Protein AF-A0A0Q4NLY9-F1 (afdb_monomer)

Secondary structure (DSSP, 8-state):
-HHHHHHHHHHHHHHHHHHTT-S-TTSS-HHHHHHHHHHHHHHHHHHHHHHHHHHHH-BTTB---THHHHHHHHHHHH---HHHHHH--HHHHHHHTGGGSSGGGS-HHHHHHHHHTTTT------S---GGG--TTHHHHHHSTT--

Mean predicted aligned error: 4.69 Å

Structure (mmCIF, N/CA/C/O backbone):
data_AF-A0A0Q4NLY9-F1
#
_entry.id   AF-A0A0Q4NLY9-F1
#
loop_
_atom_site.group_PDB
_atom_site.id
_atom_site.type_symbol
_atom_site.label_atom_id
_atom_site.label_alt_id
_atom_site.label_comp_id
_atom_site.label_asym_id
_atom_site.label_entity_id
_atom_site.label_seq_id
_atom_site.pdbx_PDB_ins_code
_atom_site.Cartn_x
_atom_site.Cartn_y
_atom_site.Cartn_z
_atom_site.occupancy
_atom_site.B_iso_or_equiv
_atom_site.auth_seq_id
_atom_site.auth_comp_id
_atom_site.auth_asym_id
_atom_site.auth_atom_id
_atom_site.pdbx_PDB_model_num
ATOM 1 N N . MET A 1 1 ? 4.908 18.557 3.159 1.00 62.81 1 MET A N 1
ATOM 2 C CA . MET A 1 1 ? 4.059 17.392 2.829 1.00 62.81 1 MET A CA 1
ATOM 3 C C . MET A 1 1 ? 4.410 16.850 1.450 1.00 62.81 1 MET A C 1
ATOM 5 O O . MET A 1 1 ? 4.847 15.716 1.388 1.00 62.81 1 MET A O 1
ATOM 9 N N . THR A 1 2 ? 4.354 17.663 0.388 1.00 71.81 2 THR A N 1
ATOM 10 C CA . THR A 1 2 ? 4.656 17.248 -0.999 1.00 71.81 2 THR A CA 1
ATOM 11 C C . THR A 1 2 ? 6.031 16.596 -1.186 1.00 71.81 2 THR A C 1
ATOM 13 O O . THR A 1 2 ? 6.099 15.540 -1.798 1.00 71.81 2 THR A O 1
ATOM 16 N N . GLN A 1 3 ? 7.101 17.144 -0.589 1.00 79.94 3 GLN A N 1
ATOM 17 C CA . GLN A 1 3 ? 8.439 16.528 -0.655 1.00 79.94 3 GLN A CA 1
ATOM 18 C C . GLN A 1 3 ? 8.453 15.101 -0.083 1.00 79.94 3 GLN A C 1
ATOM 20 O O . GLN A 1 3 ? 8.926 14.193 -0.745 1.00 79.94 3 GLN A O 1
ATOM 25 N N . ARG A 1 4 ? 7.844 14.885 1.093 1.00 87.00 4 ARG A N 1
ATOM 26 C CA . ARG A 1 4 ? 7.788 13.561 1.739 1.00 87.00 4 ARG A CA 1
ATOM 27 C C . ARG A 1 4 ? 6.985 12.546 0.926 1.00 87.00 4 ARG A C 1
ATOM 29 O O . ARG A 1 4 ? 7.342 11.380 0.893 1.00 87.00 4 ARG A O 1
ATOM 36 N N . LEU A 1 5 ? 5.904 12.986 0.275 1.00 90.62 5 LEU A N 1
ATOM 37 C CA . LEU A 1 5 ? 5.147 12.127 -0.641 1.00 90.62 5 LEU A CA 1
ATOM 38 C C . LEU A 1 5 ? 5.996 11.745 -1.861 1.00 90.62 5 LEU A C 1
ATOM 40 O O . LEU A 1 5 ? 5.956 10.597 -2.284 1.00 90.62 5 LEU A O 1
ATOM 44 N N . GLY A 1 6 ? 6.795 12.689 -2.371 1.00 92.62 6 GLY A N 1
ATOM 45 C CA . GLY A 1 6 ? 7.787 12.443 -3.415 1.00 92.62 6 GLY A CA 1
ATOM 46 C C . GLY A 1 6 ? 8.840 11.415 -3.017 1.00 92.62 6 GLY A C 1
ATOM 47 O O . GLY A 1 6 ? 9.059 10.458 -3.754 1.00 92.62 6 GLY A O 1
ATOM 48 N N . ASP A 1 7 ? 9.437 11.590 -1.839 1.00 93.56 7 ASP A N 1
ATOM 49 C CA . ASP A 1 7 ? 10.471 10.699 -1.309 1.00 93.56 7 ASP A CA 1
ATOM 50 C C . ASP A 1 7 ? 9.908 9.281 -1.090 1.00 93.56 7 ASP A C 1
ATOM 52 O O . ASP A 1 7 ? 10.470 8.308 -1.591 1.00 93.56 7 ASP A O 1
ATOM 56 N N . LEU A 1 8 ? 8.737 9.169 -0.447 1.00 94.94 8 LEU A N 1
ATOM 57 C CA . LEU A 1 8 ? 8.012 7.907 -0.263 1.00 94.94 8 LEU A CA 1
ATOM 58 C C . LEU A 1 8 ? 7.740 7.210 -1.602 1.00 94.94 8 LEU A C 1
ATOM 60 O O . LEU A 1 8 ? 8.021 6.024 -1.768 1.00 94.94 8 LEU A O 1
ATOM 64 N N . PHE A 1 9 ? 7.194 7.940 -2.574 1.00 95.62 9 PHE A N 1
ATOM 65 C CA . PHE A 1 9 ? 6.868 7.380 -3.880 1.00 95.62 9 PHE A CA 1
ATOM 66 C C . PHE A 1 9 ? 8.115 6.882 -4.622 1.00 95.62 9 PHE A C 1
ATOM 68 O O . PHE A 1 9 ? 8.081 5.815 -5.239 1.00 95.62 9 PHE A O 1
ATOM 75 N N . GLN A 1 10 ? 9.229 7.614 -4.537 1.00 94.69 10 GLN A N 1
ATOM 76 C CA . GLN A 1 10 ? 10.489 7.199 -5.146 1.00 94.69 10 GLN A CA 1
ATOM 77 C C . GLN A 1 10 ? 11.069 5.951 -4.468 1.00 94.69 10 GLN A C 1
ATOM 79 O O . GLN A 1 10 ? 11.424 5.001 -5.162 1.00 94.69 10 GLN A O 1
ATOM 84 N N . GLU A 1 11 ? 11.077 5.893 -3.136 1.00 95.44 11 GLU A N 1
ATOM 85 C CA . GLU A 1 11 ? 11.540 4.712 -2.396 1.00 95.44 11 GLU A CA 1
ATOM 86 C C . GLU A 1 11 ? 10.705 3.460 -2.717 1.00 95.44 11 GLU A C 1
ATOM 88 O O . GLU A 1 11 ? 11.250 2.362 -2.864 1.00 95.44 11 GLU A O 1
ATOM 93 N N . ILE A 1 12 ? 9.387 3.614 -2.894 1.00 96.44 12 ILE A N 1
ATOM 94 C CA . ILE A 1 12 ? 8.506 2.526 -3.339 1.00 96.44 12 ILE A CA 1
ATOM 95 C C . ILE A 1 12 ? 8.909 2.044 -4.740 1.00 96.44 12 ILE A C 1
ATOM 97 O O . ILE A 1 12 ? 9.040 0.835 -4.952 1.00 96.44 12 ILE A O 1
ATOM 101 N N . LYS A 1 13 ? 9.142 2.957 -5.694 1.00 95.56 13 LYS A N 1
ATOM 102 C CA . LYS A 1 13 ? 9.594 2.595 -7.051 1.00 95.56 13 LYS A CA 1
ATOM 103 C C . LYS A 1 13 ? 10.915 1.831 -7.022 1.00 95.56 13 LYS A C 1
ATOM 105 O O . LYS A 1 13 ? 11.028 0.792 -7.673 1.00 95.56 13 LYS A O 1
ATOM 110 N N . ASP A 1 14 ? 11.889 2.323 -6.261 1.00 94.56 14 ASP A N 1
ATOM 111 C CA . ASP A 1 14 ? 13.215 1.709 -6.148 1.00 94.56 14 ASP A CA 1
ATOM 112 C C . ASP A 1 14 ? 13.119 0.303 -5.557 1.00 94.56 14 ASP A C 1
ATOM 114 O O . ASP A 1 14 ? 13.778 -0.636 -6.013 1.00 94.56 14 ASP A O 1
ATOM 118 N N . ARG A 1 15 ? 12.231 0.123 -4.576 1.00 95.25 15 ARG A N 1
ATOM 119 C CA . ARG A 1 15 ? 11.977 -1.180 -3.974 1.00 95.25 15 ARG A CA 1
ATOM 120 C C . ARG A 1 15 ? 11.334 -2.161 -4.949 1.00 95.25 15 ARG A C 1
ATOM 122 O O . ARG A 1 15 ? 11.789 -3.302 -5.022 1.00 95.25 15 ARG A O 1
ATOM 129 N N . ILE A 1 16 ? 10.322 -1.735 -5.707 1.00 95.69 16 ILE A N 1
ATOM 130 C CA . ILE A 1 16 ? 9.697 -2.565 -6.749 1.00 95.69 16 ILE A CA 1
ATOM 131 C C . ILE A 1 16 ? 10.751 -2.977 -7.781 1.00 95.69 16 ILE A C 1
ATOM 133 O O . ILE A 1 16 ? 10.889 -4.166 -8.062 1.00 95.69 16 ILE A O 1
ATOM 137 N N . ALA A 1 17 ? 11.541 -2.025 -8.289 1.00 93.69 17 ALA A N 1
ATOM 138 C CA . ALA A 1 17 ? 12.606 -2.305 -9.251 1.00 93.69 17 ALA A CA 1
ATOM 139 C C . ALA A 1 17 ? 13.587 -3.357 -8.707 1.00 93.69 17 ALA A C 1
ATOM 141 O O . ALA A 1 17 ? 13.818 -4.384 -9.346 1.00 93.69 17 ALA A O 1
ATOM 142 N N . LYS A 1 18 ? 14.067 -3.167 -7.473 1.00 93.56 18 LYS A N 1
ATOM 143 C CA . LYS A 1 18 ? 14.983 -4.099 -6.806 1.00 93.56 18 LYS A CA 1
ATOM 144 C C . LYS A 1 18 ? 14.402 -5.508 -6.671 1.00 93.56 18 LYS A C 1
ATOM 146 O O . LYS A 1 18 ? 15.097 -6.480 -6.957 1.00 93.56 18 LYS A O 1
ATOM 151 N N . VAL A 1 19 ? 13.150 -5.635 -6.232 1.00 94.50 19 VAL A N 1
ATOM 152 C CA . VAL A 1 19 ? 12.471 -6.936 -6.057 1.00 94.50 19 VAL A CA 1
ATOM 153 C C . VAL A 1 19 ? 12.292 -7.648 -7.396 1.00 94.50 19 VAL A C 1
ATOM 155 O O . VAL A 1 19 ? 12.395 -8.870 -7.468 1.00 94.50 19 VAL A O 1
ATOM 158 N N . ARG A 1 20 ? 12.093 -6.883 -8.470 1.00 92.19 20 ARG A N 1
ATOM 159 C CA . ARG A 1 20 ? 11.981 -7.392 -9.840 1.00 92.19 20 ARG A CA 1
ATOM 160 C C . ARG A 1 20 ? 13.330 -7.666 -10.512 1.00 92.19 20 ARG A C 1
ATOM 162 O O . ARG A 1 20 ? 13.347 -8.077 -11.666 1.00 92.19 20 ARG A O 1
ATOM 169 N N . GLY A 1 21 ? 14.451 -7.473 -9.811 1.00 89.44 21 GLY A N 1
ATOM 170 C CA . GLY A 1 21 ? 15.792 -7.662 -10.371 1.00 89.44 21 GLY A CA 1
ATOM 171 C C . GLY A 1 21 ? 16.169 -6.611 -11.419 1.00 89.44 21 GLY A C 1
ATOM 172 O O . GLY A 1 21 ? 17.061 -6.846 -12.230 1.00 89.44 21 GLY A O 1
ATOM 173 N N . LEU A 1 22 ? 15.491 -5.465 -11.407 1.00 85.88 22 LEU A N 1
ATOM 174 C CA . LEU A 1 22 ? 15.733 -4.338 -12.295 1.00 85.88 22 LEU A CA 1
ATOM 175 C C . LEU A 1 22 ? 16.727 -3.389 -11.615 1.00 85.88 22 LEU A C 1
ATOM 177 O O . LEU A 1 22 ? 16.560 -3.045 -10.446 1.00 85.88 22 LEU A O 1
ATOM 181 N N . THR A 1 23 ? 17.783 -2.997 -12.331 1.00 69.94 23 THR A N 1
ATOM 182 C CA . THR A 1 23 ? 18.957 -2.308 -11.767 1.00 69.94 23 THR A CA 1
ATOM 183 C C . THR A 1 23 ? 18.597 -0.994 -11.076 1.00 69.94 23 THR A C 1
ATOM 185 O O . THR A 1 23 ? 18.935 -0.831 -9.909 1.00 69.94 23 THR A O 1
ATOM 188 N N . ASN A 1 24 ? 17.887 -0.097 -11.774 1.00 64.38 24 ASN A N 1
ATOM 189 C CA . ASN A 1 24 ? 17.388 1.188 -11.272 1.00 64.38 24 ASN A CA 1
ATOM 190 C C . ASN A 1 24 ? 16.052 1.517 -11.952 1.00 64.38 24 ASN A C 1
ATOM 192 O O . ASN A 1 24 ? 15.941 1.353 -13.165 1.00 64.38 24 ASN A O 1
ATOM 196 N N . ALA A 1 25 ? 15.071 2.073 -11.230 1.00 62.34 25 ALA A N 1
ATOM 197 C CA . ALA A 1 25 ? 13.773 2.465 -11.807 1.00 62.34 25 ALA A CA 1
ATOM 198 C C . ALA A 1 25 ? 13.878 3.529 -12.928 1.00 62.34 25 ALA A C 1
ATOM 200 O O . ALA A 1 25 ? 12.933 3.731 -13.695 1.00 62.34 25 ALA A O 1
ATOM 201 N N . GLU A 1 26 ? 15.018 4.216 -13.036 1.00 66.19 26 GLU A N 1
ATOM 202 C CA . GLU A 1 26 ? 15.305 5.201 -14.086 1.00 66.19 26 GLU A CA 1
ATOM 203 C C . GLU A 1 26 ? 16.037 4.605 -15.304 1.00 66.19 26 GLU A C 1
ATOM 205 O O . GLU A 1 26 ? 15.889 5.131 -16.406 1.00 66.19 26 GLU A O 1
ATOM 210 N N . ASP A 1 27 ? 16.688 3.446 -15.161 1.00 65.88 27 ASP A N 1
ATOM 211 C CA . ASP A 1 27 ? 17.481 2.793 -16.220 1.00 65.88 2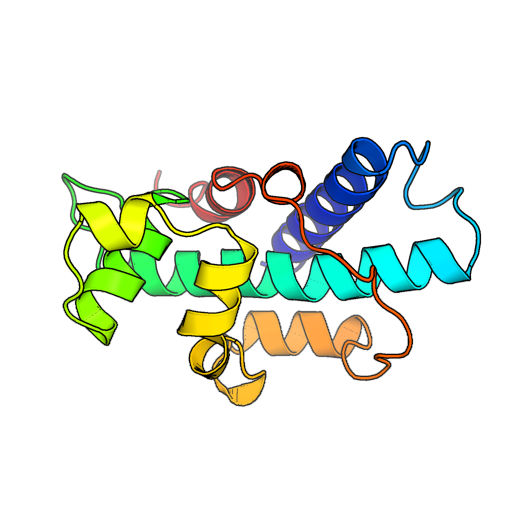7 ASP A CA 1
ATOM 212 C C . ASP A 1 27 ? 16.793 1.551 -16.822 1.00 65.88 27 ASP A C 1
ATOM 214 O O . ASP A 1 27 ? 17.421 0.743 -17.504 1.00 65.88 27 ASP A O 1
ATOM 218 N N . VAL A 1 28 ? 15.495 1.377 -16.566 1.00 76.56 28 VAL A N 1
ATOM 219 C CA . VAL A 1 28 ? 14.680 0.288 -17.131 1.00 76.56 28 VAL A CA 1
ATOM 220 C C . VAL A 1 28 ? 14.130 0.624 -18.514 1.00 76.56 28 VAL A C 1
ATOM 222 O O . VAL A 1 28 ? 14.026 1.796 -18.896 1.00 76.56 28 VAL A O 1
ATOM 225 N N . GLU A 1 29 ? 13.722 -0.406 -19.258 1.00 83.50 29 GLU A N 1
ATOM 226 C CA . GLU A 1 29 ? 12.984 -0.222 -20.505 1.00 83.50 29 GLU A CA 1
ATOM 227 C C . GLU A 1 29 ? 11.678 0.568 -20.275 1.00 83.50 29 GLU A C 1
ATOM 229 O O . GLU A 1 29 ? 11.114 0.550 -19.175 1.00 83.50 29 GLU A O 1
ATOM 234 N N . PRO A 1 30 ? 11.170 1.296 -21.289 1.00 83.50 30 PRO A N 1
ATOM 235 C CA . PRO A 1 30 ? 9.975 2.124 -21.134 1.00 83.50 30 PRO A CA 1
ATOM 236 C C . PRO A 1 30 ? 8.747 1.386 -20.580 1.00 83.50 30 PRO A C 1
ATOM 238 O O . PRO A 1 30 ? 8.031 1.967 -19.767 1.00 83.50 30 PRO A O 1
ATOM 241 N N . ASP A 1 31 ? 8.514 0.130 -20.975 1.00 87.00 31 ASP A N 1
ATOM 242 C CA . ASP A 1 31 ? 7.378 -0.666 -20.483 1.00 87.00 31 ASP A CA 1
ATOM 243 C C . ASP A 1 31 ? 7.528 -1.018 -18.994 1.00 87.00 31 ASP A C 1
ATOM 245 O O . ASP A 1 31 ? 6.620 -0.769 -18.200 1.00 87.00 31 ASP A O 1
ATOM 249 N N . ASP A 1 32 ? 8.705 -1.486 -18.573 1.00 89.62 32 ASP A N 1
ATOM 250 C CA . ASP A 1 32 ? 8.989 -1.771 -17.162 1.00 89.62 32 ASP A CA 1
ATOM 251 C C . ASP A 1 32 ? 8.880 -0.519 -16.290 1.00 89.62 32 ASP A C 1
ATOM 253 O O . ASP A 1 32 ? 8.353 -0.573 -15.178 1.00 89.62 32 ASP A O 1
ATOM 257 N N . ARG A 1 33 ? 9.296 0.643 -16.806 1.00 89.81 33 ARG A N 1
ATOM 258 C CA . ARG A 1 33 ? 9.129 1.927 -16.113 1.00 89.81 33 ARG A CA 1
ATOM 259 C C . ARG A 1 33 ? 7.662 2.231 -15.833 1.00 89.81 33 ARG A C 1
ATOM 261 O O . ARG A 1 33 ? 7.326 2.649 -14.726 1.00 89.81 33 ARG A O 1
ATOM 268 N N . ILE A 1 34 ? 6.796 2.021 -16.825 1.00 90.81 34 ILE A N 1
ATOM 269 C CA . ILE A 1 34 ? 5.348 2.224 -16.698 1.00 90.81 34 ILE A CA 1
ATOM 270 C C . ILE A 1 34 ? 4.774 1.247 -15.666 1.00 90.81 34 ILE A C 1
ATOM 272 O O . ILE A 1 34 ? 4.021 1.665 -14.785 1.00 90.81 34 ILE A O 1
ATOM 276 N N . LYS A 1 35 ? 5.167 -0.032 -15.720 1.00 93.69 35 LYS A N 1
ATOM 277 C CA . LYS A 1 35 ? 4.726 -1.060 -14.764 1.00 93.69 35 LYS A CA 1
ATOM 278 C C . LYS A 1 35 ? 5.141 -0.734 -13.329 1.00 93.69 35 LYS A C 1
ATOM 280 O O . LYS A 1 35 ? 4.304 -0.800 -12.429 1.00 93.69 35 LYS A O 1
ATOM 285 N N . ILE A 1 36 ? 6.397 -0.325 -13.118 1.00 94.19 36 ILE A N 1
ATOM 286 C CA . ILE A 1 36 ? 6.904 0.129 -11.813 1.00 94.19 36 ILE A CA 1
ATOM 287 C C . ILE A 1 36 ? 6.085 1.316 -11.317 1.00 94.19 36 ILE A C 1
ATOM 289 O O . ILE A 1 36 ? 5.663 1.326 -10.166 1.00 94.19 36 ILE A O 1
ATOM 293 N N . HIS A 1 37 ? 5.835 2.302 -12.177 1.00 93.56 37 HIS A N 1
ATOM 294 C CA . HIS A 1 37 ? 5.106 3.508 -11.802 1.00 93.56 37 HIS A CA 1
ATOM 295 C C . HIS A 1 37 ? 3.658 3.201 -11.390 1.00 93.56 37 HIS A C 1
ATOM 297 O O . HIS A 1 37 ? 3.209 3.629 -10.328 1.00 93.56 37 HIS A O 1
ATOM 303 N N . ASN A 1 38 ? 2.954 2.370 -12.164 1.00 93.88 38 ASN A N 1
ATOM 304 C CA . ASN A 1 38 ? 1.584 1.963 -11.852 1.00 93.88 38 ASN A CA 1
ATOM 305 C C . ASN A 1 38 ? 1.509 1.102 -10.583 1.00 93.88 38 ASN A C 1
ATOM 307 O O . ASN A 1 38 ? 0.606 1.282 -9.763 1.00 93.88 38 ASN A O 1
ATOM 311 N N . ARG A 1 39 ? 2.485 0.211 -10.360 1.00 95.38 39 ARG A N 1
ATOM 312 C CA . ARG A 1 39 ? 2.602 -0.543 -9.103 1.00 95.38 39 ARG A CA 1
ATOM 313 C C . ARG A 1 39 ? 2.901 0.374 -7.917 1.00 95.38 39 ARG A C 1
ATOM 315 O O . ARG A 1 39 ? 2.322 0.186 -6.848 1.00 95.38 39 ARG A O 1
ATOM 322 N N . ALA A 1 40 ? 3.749 1.380 -8.110 1.00 95.81 40 ALA A N 1
ATOM 323 C CA . ALA A 1 40 ? 4.068 2.354 -7.080 1.00 95.81 40 ALA A CA 1
ATOM 324 C C . ALA A 1 40 ? 2.838 3.171 -6.682 1.00 95.81 40 ALA A C 1
ATOM 326 O O . ALA A 1 40 ? 2.635 3.369 -5.492 1.00 95.81 40 ALA A O 1
ATOM 327 N N . PHE A 1 41 ? 1.967 3.565 -7.619 1.00 95.56 41 PHE A N 1
ATOM 328 C CA . PHE A 1 41 ? 0.716 4.251 -7.272 1.00 95.56 41 PHE A CA 1
ATOM 329 C C . PHE A 1 41 ? -0.180 3.429 -6.349 1.00 95.56 41 PHE A C 1
ATOM 331 O O . PHE A 1 41 ? -0.731 3.980 -5.395 1.00 95.56 41 PHE A O 1
ATOM 338 N N . LEU A 1 42 ? -0.303 2.124 -6.598 1.00 95.62 42 LEU A N 1
ATOM 339 C CA . LEU A 1 42 ? -1.094 1.229 -5.757 1.00 95.62 42 LEU A CA 1
ATOM 340 C C . LEU A 1 42 ? -0.531 1.151 -4.332 1.00 95.62 42 LEU A C 1
ATOM 342 O O . LEU A 1 42 ? -1.262 1.369 -3.368 1.00 95.62 42 LEU A O 1
ATOM 346 N N . LEU A 1 43 ? 0.770 0.877 -4.197 1.00 97.06 43 LEU A N 1
ATOM 347 C CA . LEU A 1 43 ? 1.413 0.725 -2.887 1.00 97.06 43 LEU A CA 1
ATOM 348 C C . LEU A 1 43 ? 1.522 2.056 -2.130 1.00 97.06 43 LEU A C 1
ATOM 350 O O . LEU A 1 43 ? 1.313 2.099 -0.924 1.00 97.06 43 LEU A O 1
ATOM 354 N N . PHE A 1 44 ? 1.753 3.157 -2.841 1.00 96.50 44 PHE A N 1
ATOM 355 C CA . PHE A 1 44 ? 1.730 4.503 -2.276 1.00 96.50 44 PHE A CA 1
ATOM 356 C C . PHE A 1 44 ? 0.344 4.870 -1.741 1.00 96.50 44 PHE A C 1
ATOM 358 O O . PHE A 1 44 ? 0.221 5.402 -0.638 1.00 96.50 44 PHE A O 1
ATOM 365 N N . SER A 1 45 ? -0.709 4.557 -2.503 1.00 96.00 45 SER A N 1
ATOM 366 C CA . SER A 1 45 ? -2.090 4.787 -2.069 1.00 96.00 45 SER A CA 1
ATOM 367 C C . SER A 1 45 ? -2.430 3.941 -0.844 1.00 96.00 45 SER A C 1
ATOM 369 O O . SER A 1 45 ? -3.066 4.451 0.076 1.00 96.00 45 SER A O 1
ATOM 371 N N . LEU A 1 46 ? -1.950 2.690 -0.789 1.00 97.06 46 LEU A N 1
ATOM 372 C CA . LEU A 1 46 ? -2.048 1.840 0.398 1.00 97.06 46 LEU A CA 1
ATOM 373 C C . LEU A 1 46 ? -1.373 2.495 1.609 1.00 97.06 46 LEU A C 1
ATOM 375 O O . LEU A 1 46 ? -2.020 2.650 2.640 1.00 97.06 46 LEU A O 1
ATOM 379 N N . ASP A 1 47 ? -0.110 2.909 1.499 1.00 96.06 47 ASP A N 1
ATOM 380 C CA . ASP A 1 47 ? 0.620 3.504 2.625 1.00 96.06 47 ASP A CA 1
ATOM 381 C C . ASP A 1 47 ? -0.054 4.784 3.137 1.00 96.06 47 ASP A C 1
ATOM 383 O O . ASP A 1 47 ? -0.189 4.971 4.348 1.00 96.06 47 ASP A O 1
ATOM 387 N N . CYS A 1 48 ? -0.546 5.634 2.233 1.00 93.94 48 CYS A N 1
ATOM 388 C CA . CYS A 1 48 ? -1.269 6.846 2.610 1.00 93.94 48 CYS A CA 1
ATOM 389 C C . CYS A 1 48 ? -2.62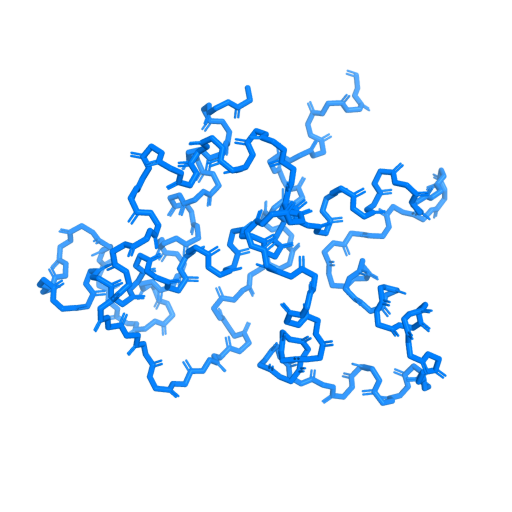9 6.549 3.264 1.00 93.94 48 CYS A C 1
ATOM 391 O O . CYS A 1 48 ? -3.002 7.202 4.240 1.00 93.94 48 CYS A O 1
ATOM 393 N N . LEU A 1 49 ? -3.371 5.563 2.747 1.00 95.06 49 LEU A N 1
ATOM 394 C CA . LEU A 1 49 ? -4.633 5.108 3.334 1.00 95.06 49 LEU A CA 1
ATOM 395 C C . LEU A 1 49 ? -4.409 4.566 4.750 1.00 95.06 49 LEU A C 1
ATOM 397 O O . LEU A 1 49 ? -5.165 4.888 5.668 1.00 95.06 49 LEU A O 1
ATOM 401 N N . LEU A 1 50 ? -3.374 3.743 4.939 1.00 95.12 50 LEU A N 1
ATOM 402 C CA . LEU A 1 50 ? -3.048 3.164 6.239 1.00 95.12 50 LEU A CA 1
ATOM 403 C C . LEU A 1 50 ? -2.595 4.231 7.234 1.00 95.12 50 LEU A C 1
ATOM 405 O O . LEU A 1 50 ? -2.971 4.151 8.401 1.00 95.12 50 LEU A O 1
ATOM 409 N N . ASP A 1 51 ? -1.842 5.241 6.798 1.00 93.06 51 ASP A N 1
ATOM 410 C CA . ASP A 1 51 ? -1.489 6.376 7.650 1.00 93.06 51 ASP A CA 1
ATOM 411 C C . ASP A 1 51 ? -2.735 7.125 8.135 1.00 93.06 51 ASP A C 1
ATOM 413 O O . ASP A 1 51 ? -2.958 7.253 9.343 1.00 93.06 51 ASP A O 1
ATOM 417 N N . GLU A 1 52 ? -3.627 7.512 7.218 1.00 92.00 52 GLU A N 1
ATOM 418 C CA . GLU A 1 52 ? -4.880 8.168 7.591 1.00 92.00 52 GLU A CA 1
ATOM 419 C C . GLU A 1 52 ? -5.712 7.280 8.530 1.00 92.00 52 GLU A C 1
ATOM 42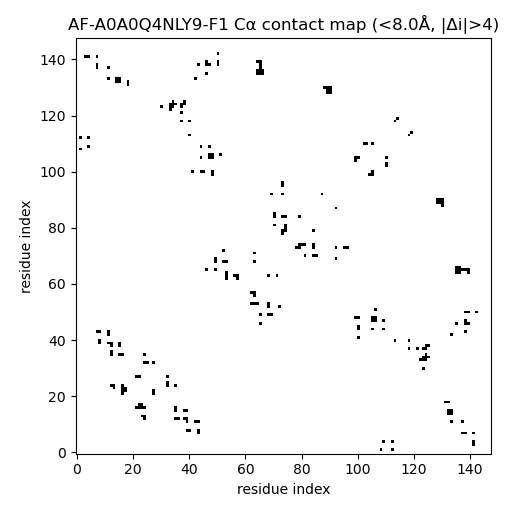1 O O . GLU A 1 52 ? -6.242 7.751 9.543 1.00 92.00 52 GLU A O 1
ATOM 426 N N . TYR A 1 53 ? -5.789 5.980 8.250 1.00 93.94 53 TYR A N 1
ATOM 427 C CA . TYR A 1 53 ? -6.483 5.024 9.102 1.00 93.94 53 TYR A CA 1
ATOM 428 C C . TYR A 1 53 ? -5.909 4.995 10.526 1.00 93.94 53 TYR A C 1
ATOM 430 O O . TYR A 1 53 ? -6.671 5.010 11.502 1.00 93.94 53 TYR A O 1
ATOM 438 N N . ARG A 1 54 ? -4.578 5.009 10.665 1.00 93.06 54 ARG A N 1
ATOM 439 C CA . ARG A 1 54 ? -3.890 5.050 11.961 1.00 93.06 54 ARG A CA 1
ATOM 440 C C . ARG A 1 54 ? -4.208 6.320 12.731 1.00 93.06 54 ARG A C 1
ATOM 442 O O . ARG A 1 54 ? -4.475 6.216 13.925 1.00 93.06 54 ARG A O 1
ATOM 449 N N . THR A 1 55 ? -4.260 7.486 12.082 1.00 90.12 55 THR A N 1
ATOM 450 C CA . THR A 1 55 ? -4.593 8.746 12.780 1.00 90.12 55 THR A CA 1
ATOM 451 C C . THR A 1 55 ? -5.952 8.699 13.489 1.00 90.12 55 THR A C 1
ATOM 453 O O . THR A 1 55 ? -6.141 9.375 14.498 1.00 90.12 55 THR A O 1
ATOM 456 N N . LYS A 1 56 ? -6.884 7.869 12.999 1.00 91.44 56 LYS A N 1
ATOM 457 C CA . LYS A 1 56 ? -8.249 7.729 13.531 1.00 91.44 56 LYS A CA 1
ATOM 458 C C . LYS A 1 56 ? -8.422 6.554 14.500 1.00 91.44 56 LYS A C 1
ATOM 460 O O . LYS A 1 56 ? -9.351 6.572 15.300 1.00 91.44 56 LYS A O 1
ATOM 465 N N . ASN A 1 57 ? -7.578 5.523 14.406 1.00 93.81 57 ASN A N 1
ATOM 466 C CA . ASN A 1 57 ? -7.789 4.243 15.099 1.00 93.81 57 ASN A CA 1
ATOM 467 C C . ASN A 1 57 ? -6.652 3.834 16.042 1.00 93.81 57 ASN A C 1
ATOM 469 O O . ASN A 1 57 ? -6.848 2.945 16.873 1.00 93.81 57 ASN A O 1
ATOM 473 N N . ALA A 1 58 ? -5.465 4.429 15.915 1.00 90.81 58 ALA A N 1
ATOM 474 C CA . ALA A 1 58 ? -4.359 4.141 16.814 1.00 90.81 58 ALA A CA 1
ATOM 475 C C . ALA A 1 58 ? -4.646 4.677 18.225 1.00 90.81 58 ALA A C 1
ATOM 477 O O . ALA A 1 58 ? -5.417 5.615 18.427 1.00 90.81 58 ALA A O 1
ATOM 478 N N . SER A 1 59 ? -3.990 4.083 19.217 1.00 88.06 59 SER A N 1
ATOM 479 C CA . SER A 1 59 ? -4.011 4.549 20.605 1.00 88.06 59 SER A CA 1
ATOM 480 C C . SER A 1 59 ? -2.596 4.881 21.071 1.00 88.06 59 SER A C 1
ATOM 482 O O . SER A 1 59 ? -1.620 4.443 20.463 1.00 88.06 59 SER A O 1
ATOM 484 N N . LEU A 1 60 ? -2.474 5.585 22.202 1.00 81.62 60 LEU A N 1
ATOM 485 C CA . LEU A 1 60 ? -1.176 5.904 22.819 1.00 81.62 60 LEU A CA 1
ATOM 486 C C . LEU A 1 60 ? -0.307 4.663 23.090 1.00 81.62 60 LEU A C 1
ATOM 488 O O . LEU A 1 60 ? 0.912 4.771 23.174 1.00 81.62 60 LEU A O 1
ATOM 492 N N . TYR A 1 61 ? -0.930 3.493 23.226 1.00 85.31 61 TYR A N 1
ATOM 493 C CA . TYR A 1 61 ? -0.269 2.236 23.584 1.00 85.31 61 TYR A CA 1
ATOM 494 C C . TYR A 1 61 ? -0.206 1.241 22.414 1.00 85.31 61 TYR A C 1
ATOM 496 O O . TYR A 1 61 ? 0.415 0.190 22.535 1.00 85.31 61 TYR A O 1
ATOM 504 N N . SER A 1 62 ? -0.848 1.551 21.282 1.00 85.38 62 SER A N 1
ATOM 505 C CA . SER A 1 62 ? -0.824 0.737 20.065 1.00 85.3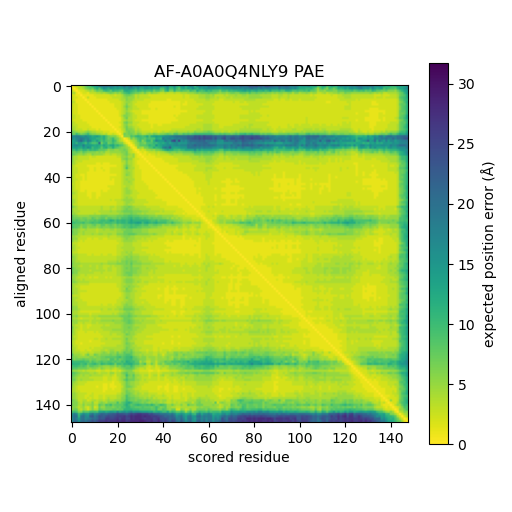8 62 SER A CA 1
ATOM 506 C C . SER A 1 62 ? -0.896 1.643 18.845 1.00 85.38 62 SER A C 1
ATOM 508 O O . SER A 1 62 ? -1.959 2.157 18.490 1.00 85.38 62 SER A O 1
ATOM 510 N N . ALA A 1 63 ? 0.257 1.831 18.206 1.00 85.94 63 ALA A N 1
ATOM 511 C CA . ALA A 1 63 ? 0.412 2.745 17.083 1.00 85.94 63 ALA A CA 1
ATOM 512 C C . ALA A 1 63 ? -0.178 2.211 15.765 1.00 85.94 63 ALA A C 1
ATOM 514 O O . ALA A 1 63 ? -0.266 2.983 14.815 1.00 85.94 63 ALA A O 1
ATOM 515 N N . LEU A 1 64 ? -0.563 0.926 15.696 1.00 91.25 64 LEU A N 1
ATOM 516 C CA . LEU A 1 64 ? -1.032 0.241 14.480 1.00 91.25 64 LEU A CA 1
ATOM 517 C C . LEU A 1 64 ? -0.071 0.416 13.290 1.00 91.25 64 LEU A C 1
ATOM 519 O O . LEU A 1 64 ? -0.478 0.801 12.206 1.00 91.25 64 LEU A O 1
ATOM 523 N N . ARG A 1 65 ? 1.229 0.186 13.483 1.00 89.94 65 ARG A N 1
ATOM 524 C CA . ARG A 1 65 ? 2.235 0.404 12.431 1.00 89.94 65 ARG A CA 1
ATOM 525 C C . ARG A 1 65 ? 2.130 -0.622 11.300 1.00 89.94 65 ARG A C 1
ATOM 527 O O . ARG A 1 65 ? 1.905 -1.805 11.537 1.00 89.94 65 ARG A O 1
ATOM 534 N N . GLY A 1 66 ? 2.324 -0.146 10.075 1.00 89.31 66 GLY A N 1
ATOM 535 C CA . GLY A 1 66 ? 2.434 -0.937 8.857 1.00 89.31 66 GLY A CA 1
ATOM 536 C C . GLY A 1 66 ? 1.340 -1.980 8.711 1.00 89.31 66 GLY A C 1
ATOM 537 O O . GLY A 1 66 ? 0.155 -1.662 8.608 1.00 89.31 66 GLY A O 1
ATOM 538 N N . ARG A 1 67 ? 1.745 -3.251 8.737 1.00 94.94 67 ARG A N 1
ATOM 539 C CA . ARG A 1 67 ? 0.849 -4.387 8.516 1.00 94.94 67 ARG A CA 1
ATOM 540 C C . ARG A 1 67 ? -0.232 -4.510 9.597 1.00 94.94 67 ARG A C 1
ATOM 542 O O . ARG A 1 67 ? -1.318 -4.998 9.298 1.00 94.94 67 ARG A O 1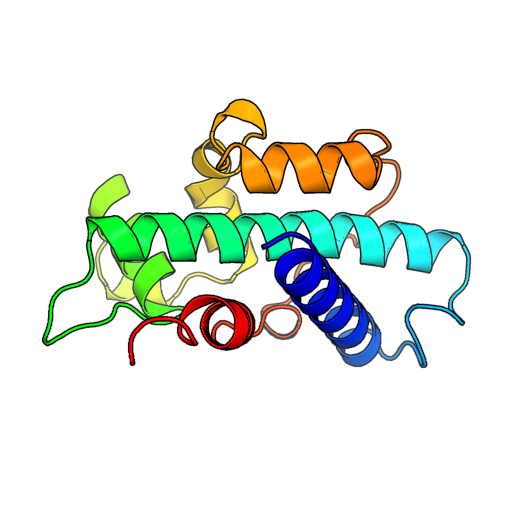
ATOM 549 N N . ASP A 1 68 ? -0.000 -3.998 10.807 1.00 94.88 68 ASP A N 1
ATOM 550 C CA . ASP A 1 68 ? -1.020 -3.996 11.861 1.00 94.88 68 ASP A CA 1
ATOM 551 C C . ASP A 1 68 ? -2.189 -3.055 11.542 1.00 94.88 68 ASP A C 1
ATOM 553 O O . ASP A 1 68 ? -3.332 -3.393 11.856 1.00 94.88 68 ASP A O 1
ATOM 557 N N . ALA A 1 69 ? -1.948 -1.916 10.875 1.00 96.31 69 ALA A N 1
ATOM 558 C CA . ALA A 1 69 ? -3.034 -1.057 10.391 1.00 96.31 69 ALA A CA 1
ATOM 559 C C . ALA A 1 69 ? -3.899 -1.791 9.369 1.00 96.31 69 ALA A C 1
ATOM 561 O O . ALA A 1 69 ? -5.123 -1.767 9.483 1.00 96.31 69 ALA A O 1
ATOM 562 N N . LEU A 1 70 ? -3.269 -2.474 8.409 1.00 97.50 70 LEU A N 1
ATOM 563 C CA . LEU A 1 70 ? -3.972 -3.231 7.375 1.00 97.50 70 LEU A CA 1
ATOM 564 C C . LEU A 1 70 ? -4.813 -4.357 7.985 1.00 97.50 70 LEU A C 1
ATOM 566 O O . LEU A 1 70 ? -5.995 -4.494 7.678 1.00 97.50 70 LEU A O 1
ATOM 570 N N . HIS A 1 71 ? -4.235 -5.122 8.912 1.00 97.56 71 HIS A N 1
ATOM 571 C CA . HIS A 1 71 ? -4.963 -6.171 9.619 1.00 97.56 71 HIS A CA 1
ATOM 572 C C . HIS A 1 71 ? -6.128 -5.616 10.445 1.00 97.56 71 HIS A C 1
ATOM 574 O O . HIS A 1 71 ? -7.211 -6.200 10.450 1.00 97.56 71 HIS A O 1
ATOM 580 N N . HIS A 1 72 ? -5.935 -4.489 11.135 1.00 97.25 72 HIS A N 1
ATOM 581 C CA . HIS A 1 72 ? -6.999 -3.866 11.918 1.00 97.25 72 HIS A CA 1
ATOM 582 C C . HIS A 1 72 ? -8.113 -3.297 11.023 1.00 97.25 72 HIS A C 1
ATOM 584 O O . HIS A 1 72 ? -9.289 -3.446 11.357 1.00 97.25 72 HIS A O 1
ATOM 590 N N . LEU A 1 73 ? -7.770 -2.725 9.864 1.00 97.50 73 LEU A N 1
ATOM 591 C CA . LEU A 1 73 ? -8.732 -2.296 8.846 1.00 97.50 73 LEU A CA 1
ATOM 592 C C . LEU A 1 73 ? -9.596 -3.471 8.374 1.00 97.50 73 LEU A C 1
ATOM 594 O O . LEU A 1 73 ? -10.821 -3.387 8.441 1.00 97.50 73 LEU A O 1
ATOM 598 N N . LEU A 1 74 ? -8.972 -4.582 7.973 1.00 98.31 74 LEU A N 1
ATOM 599 C CA . LEU A 1 74 ? -9.676 -5.794 7.537 1.00 98.31 74 LEU A CA 1
ATOM 600 C C . LEU A 1 74 ? -10.574 -6.364 8.642 1.00 98.31 74 LEU A C 1
ATOM 602 O O . LEU A 1 74 ? -11.739 -6.680 8.395 1.00 98.31 74 LEU A O 1
ATOM 606 N N . LEU A 1 75 ? -10.070 -6.418 9.880 1.00 97.69 75 LEU A N 1
ATOM 607 C CA . LEU A 1 75 ? -10.839 -6.856 11.045 1.00 97.69 75 LEU A CA 1
ATOM 608 C C . LEU A 1 75 ? -12.085 -5.990 11.256 1.00 97.69 75 LEU A C 1
ATOM 610 O O . LEU A 1 75 ? -13.167 -6.519 11.493 1.00 97.69 75 LEU A O 1
ATOM 614 N N . LYS A 1 76 ? -11.951 -4.663 11.171 1.00 97.06 76 LYS A N 1
ATOM 615 C CA . LYS A 1 76 ? -13.074 -3.736 11.370 1.00 97.06 76 LYS A CA 1
ATOM 616 C C . LYS A 1 76 ? -14.078 -3.763 10.224 1.00 97.06 76 LYS A C 1
ATOM 618 O O . LYS A 1 76 ? -15.268 -3.615 10.485 1.00 97.06 76 LYS A O 1
ATOM 623 N N . LYS A 1 77 ? -13.610 -3.938 8.989 1.00 97.00 77 LYS A N 1
ATOM 624 C CA . LYS A 1 77 ? -14.450 -3.925 7.788 1.00 97.00 77 LYS A CA 1
ATOM 625 C C . LYS A 1 77 ? -15.256 -5.214 7.629 1.00 97.00 77 LYS A C 1
ATOM 627 O O . LYS A 1 77 ? -16.428 -5.147 7.276 1.00 97.00 77 LYS A O 1
ATOM 632 N N . TYR A 1 78 ? -14.645 -6.364 7.919 1.00 97.38 78 TYR A N 1
ATOM 633 C CA . TYR A 1 78 ? -15.231 -7.671 7.606 1.00 97.38 78 TYR A CA 1
ATOM 634 C C . TYR A 1 78 ? -15.529 -8.551 8.819 1.00 97.38 78 TYR A C 1
ATOM 636 O O . TYR A 1 78 ? -16.324 -9.481 8.710 1.00 97.38 78 TYR A O 1
ATOM 644 N N . GLY A 1 79 ? -14.905 -8.294 9.971 1.00 96.62 79 GLY A N 1
ATOM 645 C CA . GLY A 1 79 ? -15.063 -9.143 11.154 1.00 96.62 79 GLY A CA 1
ATOM 646 C C . GLY A 1 79 ? -14.451 -10.540 11.010 1.00 96.62 79 GLY A C 1
ATOM 647 O O . GLY A 1 79 ? -14.767 -11.417 11.812 1.00 96.62 79 GLY A O 1
ATOM 648 N N . TRP A 1 80 ? -13.589 -10.758 10.009 1.00 97.88 80 TRP A N 1
ATOM 649 C CA . TRP A 1 80 ? -12.849 -12.009 9.839 1.00 97.88 80 TRP A CA 1
ATOM 650 C C . TRP A 1 80 ? -11.981 -12.318 11.058 1.00 97.88 80 TRP A C 1
ATOM 652 O O . TRP A 1 80 ? -11.552 -11.431 11.802 1.00 97.88 80 TRP A O 1
ATOM 662 N N . THR A 1 81 ? -11.691 -13.598 11.259 1.00 97.56 81 THR A N 1
ATOM 663 C CA . THR A 1 81 ? -10.799 -14.029 12.331 1.00 97.56 81 THR A CA 1
ATOM 664 C C . THR A 1 81 ? -9.375 -13.532 12.081 1.00 97.56 81 THR A C 1
ATOM 666 O O . THR A 1 81 ? -8.926 -13.368 10.947 1.00 97.56 81 THR A O 1
ATOM 669 N N . LEU A 1 82 ? -8.601 -13.347 13.156 1.00 96.44 82 LEU A N 1
ATOM 670 C CA . LEU A 1 82 ? -7.186 -12.979 13.025 1.00 96.44 82 LEU A CA 1
ATOM 671 C C . LEU A 1 82 ? -6.373 -14.038 12.271 1.00 96.44 82 LEU A C 1
ATOM 673 O O . LEU A 1 82 ? -5.353 -13.699 11.679 1.00 96.44 82 LEU A O 1
ATOM 677 N N . TYR A 1 83 ? -6.797 -15.304 12.315 1.00 97.44 83 TYR A N 1
ATOM 678 C CA . TYR A 1 83 ? -6.167 -16.373 11.547 1.00 97.44 83 TYR A CA 1
ATOM 679 C C . TYR A 1 83 ? -6.362 -16.152 10.045 1.00 97.44 83 TYR A C 1
ATOM 681 O O . TYR A 1 83 ? -5.375 -16.120 9.317 1.00 97.44 83 TYR A O 1
ATOM 689 N N . GLU A 1 84 ? -7.603 -15.913 9.608 1.00 97.31 84 GLU A N 1
ATOM 690 C CA . GLU A 1 84 ? -7.913 -15.607 8.206 1.00 97.31 84 GLU A CA 1
ATOM 691 C C . GLU A 1 84 ? -7.144 -14.370 7.742 1.00 97.31 84 GLU A C 1
ATOM 693 O O . GLU A 1 84 ? -6.404 -14.445 6.767 1.00 97.31 84 GLU A O 1
ATOM 698 N N . ILE A 1 85 ? -7.214 -13.269 8.494 1.00 98.06 85 ILE A N 1
ATOM 699 C CA . ILE A 1 85 ? -6.549 -12.007 8.137 1.00 98.06 85 ILE A CA 1
ATOM 700 C C . ILE A 1 85 ? -5.036 -12.190 7.971 1.00 98.06 85 ILE A C 1
ATOM 702 O O . ILE A 1 85 ? -4.462 -11.718 6.996 1.00 98.06 85 ILE 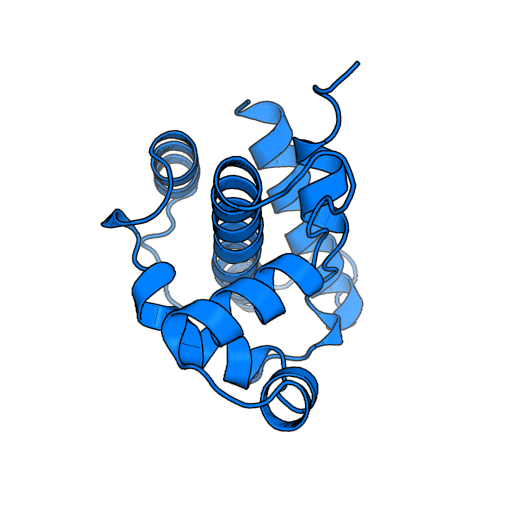A O 1
ATOM 706 N N . ARG A 1 86 ? -4.378 -12.891 8.903 1.00 96.81 86 ARG A N 1
ATOM 707 C CA . ARG A 1 86 ? -2.921 -13.113 8.857 1.00 96.81 86 ARG A CA 1
ATOM 708 C C . ARG A 1 86 ? -2.489 -14.099 7.772 1.00 96.81 86 ARG A C 1
ATOM 710 O O . ARG A 1 86 ? -1.297 -14.177 7.493 1.00 96.81 86 ARG A O 1
ATOM 717 N N . SER A 1 87 ? -3.423 -14.870 7.216 1.00 97.12 87 SER A N 1
ATOM 718 C CA . SER A 1 87 ? -3.156 -15.810 6.125 1.00 97.12 87 SER A CA 1
ATOM 719 C C . SER A 1 87 ? -3.238 -15.172 4.736 1.00 97.12 87 SER A C 1
ATOM 721 O O . SER A 1 87 ? -2.786 -15.785 3.772 1.00 97.12 87 SER A O 1
ATOM 723 N N . LEU A 1 88 ? -3.788 -13.956 4.630 1.00 97.62 88 LEU A N 1
ATOM 724 C CA . LEU A 1 88 ? -3.935 -13.255 3.358 1.00 97.62 88 LEU A CA 1
ATOM 725 C C . LEU A 1 88 ? -2.578 -12.826 2.805 1.00 97.62 88 LEU A C 1
ATOM 727 O O . LEU A 1 88 ? -1.737 -12.275 3.522 1.00 97.62 88 LEU A O 1
ATOM 731 N N . THR A 1 89 ? -2.410 -13.004 1.498 1.00 97.31 89 THR A N 1
ATOM 732 C CA . THR A 1 89 ? -1.325 -12.349 0.768 1.00 97.31 89 THR A CA 1
ATOM 733 C C . THR A 1 89 ? -1.578 -10.841 0.689 1.00 97.31 89 THR A C 1
ATOM 735 O O . THR A 1 89 ? -2.682 -10.347 0.959 1.00 97.31 89 THR A O 1
ATOM 738 N N . LEU A 1 90 ? -0.565 -10.074 0.287 1.00 97.19 90 LEU A N 1
ATOM 739 C CA . LEU A 1 90 ? -0.742 -8.659 -0.026 1.00 97.19 90 LEU A CA 1
ATOM 740 C C . LEU A 1 90 ? -1.765 -8.458 -1.151 1.00 97.19 90 LEU A C 1
ATOM 742 O O . LEU A 1 90 ? -2.576 -7.538 -1.070 1.00 97.19 90 LEU A O 1
ATOM 746 N N . ALA A 1 91 ? -1.749 -9.323 -2.168 1.00 97.06 91 ALA A N 1
ATOM 747 C CA . ALA A 1 91 ? -2.697 -9.268 -3.275 1.00 97.06 91 ALA A CA 1
ATOM 748 C C . ALA A 1 91 ? -4.138 -9.472 -2.797 1.00 97.06 91 ALA A C 1
ATOM 750 O O . ALA A 1 91 ? -5.001 -8.654 -3.115 1.00 97.06 91 ALA A O 1
ATOM 751 N N . ASP A 1 92 ? -4.382 -10.487 -1.963 1.00 97.94 92 ASP A N 1
ATOM 752 C CA . ASP A 1 92 ? -5.714 -10.742 -1.402 1.00 97.94 92 ASP A CA 1
ATOM 753 C C . ASP A 1 92 ? -6.165 -9.603 -0.485 1.00 97.94 92 ASP A C 1
ATOM 755 O O . ASP A 1 92 ? -7.325 -9.191 -0.510 1.00 97.94 92 ASP A O 1
ATOM 759 N N . SER A 1 93 ? -5.237 -9.055 0.303 1.00 98.00 93 SER A N 1
ATOM 760 C CA . SER A 1 93 ? -5.519 -7.926 1.189 1.00 98.00 93 SER A CA 1
ATOM 761 C C . SER A 1 93 ? -5.913 -6.680 0.396 1.00 98.00 93 SER A C 1
ATOM 763 O O . SER A 1 93 ? -6.910 -6.047 0.730 1.00 98.00 93 SER A O 1
ATOM 765 N N . LEU A 1 94 ? -5.166 -6.345 -0.663 1.00 97.31 94 LEU A N 1
ATOM 766 C CA . LEU A 1 94 ? -5.455 -5.213 -1.549 1.00 97.31 94 LEU A CA 1
ATOM 767 C C . LEU A 1 94 ? -6.769 -5.405 -2.305 1.00 97.31 94 LEU A C 1
ATOM 769 O O . LEU A 1 94 ? -7.566 -4.474 -2.372 1.00 97.31 94 LEU A O 1
ATOM 773 N N . PHE A 1 95 ? -7.035 -6.619 -2.793 1.00 96.44 95 PHE A N 1
ATOM 774 C CA . PHE A 1 95 ? -8.318 -6.963 -3.399 1.00 96.44 95 PHE A CA 1
ATOM 775 C C . PHE A 1 95 ? -9.477 -6.749 -2.416 1.00 96.44 95 PHE A C 1
ATOM 777 O O . PHE A 1 95 ? -10.480 -6.122 -2.759 1.00 96.44 95 PHE A O 1
ATOM 784 N N . ALA A 1 96 ? -9.321 -7.196 -1.167 1.00 97.75 96 ALA A N 1
ATOM 785 C CA . ALA A 1 96 ? -10.331 -7.037 -0.128 1.00 97.75 96 ALA A CA 1
ATOM 786 C C . ALA A 1 96 ? -10.584 -5.570 0.259 1.00 97.75 96 ALA A C 1
ATOM 788 O O . ALA A 1 96 ? -11.673 -5.261 0.728 1.00 97.75 96 ALA A O 1
ATOM 789 N N . ILE A 1 97 ? -9.631 -4.654 0.082 1.00 97.31 97 ILE A N 1
ATOM 790 C CA . ILE A 1 97 ? -9.817 -3.223 0.395 1.00 97.31 97 ILE A CA 1
ATOM 791 C C . ILE A 1 97 ? -9.884 -2.341 -0.853 1.00 97.31 97 ILE A C 1
ATOM 793 O O . ILE A 1 97 ? -9.728 -1.125 -0.750 1.00 97.31 97 ILE A O 1
ATOM 797 N N . GLN A 1 98 ? -10.116 -2.924 -2.031 1.00 95.56 98 GLN A N 1
ATOM 798 C CA . GLN A 1 98 ? -10.109 -2.196 -3.300 1.00 95.56 98 GLN A CA 1
ATOM 799 C C . GLN A 1 98 ? -11.069 -1.000 -3.290 1.00 95.56 98 GLN A C 1
ATOM 801 O O . GLN A 1 98 ? -10.783 0.040 -3.882 1.00 95.56 98 GLN A O 1
ATOM 806 N N . ASP A 1 99 ? -12.196 -1.123 -2.591 1.00 95.12 99 ASP A N 1
ATOM 807 C CA . ASP A 1 99 ? -13.167 -0.047 -2.469 1.00 95.12 99 ASP A CA 1
ATOM 808 C C . ASP A 1 99 ? -12.652 1.134 -1.633 1.00 95.12 99 ASP A C 1
ATOM 810 O O . ASP A 1 99 ? -13.169 2.232 -1.800 1.00 95.12 99 ASP A O 1
ATOM 814 N N . GLU A 1 100 ? -11.660 0.943 -0.759 1.00 95.69 100 GLU A N 1
ATOM 815 C CA . GLU A 1 100 ? -10.992 2.006 0.010 1.00 95.69 100 GLU A CA 1
ATOM 816 C C . GLU A 1 100 ? -9.857 2.685 -0.766 1.00 95.69 100 GLU A C 1
ATOM 818 O O . GLU A 1 100 ? -9.462 3.798 -0.431 1.00 95.69 100 GLU A O 1
ATOM 823 N N . LEU A 1 101 ? -9.356 2.043 -1.824 1.00 94.69 101 LEU A N 1
ATOM 824 C CA . LEU A 1 101 ? -8.268 2.549 -2.670 1.00 94.69 101 LEU A CA 1
ATOM 825 C C . LEU A 1 101 ? -8.764 3.351 -3.882 1.00 94.69 101 LEU A C 1
ATOM 827 O O . LEU A 1 101 ? -7.970 3.771 -4.723 1.00 94.69 101 LEU A O 1
ATOM 831 N N . VAL A 1 102 ? -10.077 3.569 -3.992 1.00 92.50 102 VAL A N 1
ATOM 832 C CA . VAL A 1 102 ? -10.660 4.414 -5.039 1.00 92.50 102 VAL A CA 1
ATOM 833 C C . VAL A 1 102 ? -10.166 5.849 -4.860 1.00 92.50 102 VAL A C 1
ATOM 835 O O . VAL A 1 102 ? -10.216 6.387 -3.756 1.00 92.50 102 VAL A O 1
ATOM 838 N N . PHE A 1 103 ? -9.737 6.482 -5.956 1.00 92.06 103 PHE A N 1
ATOM 839 C CA . PHE A 1 103 ? -9.134 7.820 -5.964 1.00 92.06 103 PHE A CA 1
ATOM 840 C C . PHE A 1 103 ? -9.894 8.848 -5.107 1.00 92.06 103 PHE A C 1
ATOM 842 O O . PHE A 1 103 ? -9.288 9.555 -4.304 1.00 92.06 103 PHE A O 1
ATOM 849 N N . ASP A 1 104 ? -11.224 8.882 -5.221 1.00 92.06 104 ASP A N 1
ATOM 850 C CA . ASP A 1 104 ? -12.077 9.846 -4.515 1.00 92.06 104 ASP A CA 1
ATOM 851 C C . ASP A 1 104 ? -12.115 9.653 -2.990 1.00 92.06 104 ASP A C 1
ATOM 853 O O . ASP A 1 104 ? -12.473 10.581 -2.264 1.00 92.06 104 ASP A O 1
ATOM 857 N N . LYS A 1 105 ? -11.740 8.468 -2.490 1.00 91.56 105 LYS A N 1
ATOM 858 C CA . LYS A 1 105 ? -11.647 8.178 -1.053 1.00 91.56 105 LYS A CA 1
ATOM 859 C C . LYS A 1 105 ? -10.276 8.486 -0.453 1.00 91.56 105 LYS A C 1
ATOM 861 O O . LYS A 1 105 ? -10.164 8.537 0.768 1.00 91.56 105 LYS A O 1
ATOM 866 N N . LEU A 1 106 ? -9.247 8.693 -1.276 1.00 92.38 106 LEU A N 1
ATOM 867 C CA . LEU A 1 106 ? -7.904 9.006 -0.788 1.00 92.38 106 LEU A CA 1
ATOM 868 C C . LEU A 1 106 ? -7.849 10.427 -0.192 1.00 92.38 106 LEU A C 1
ATOM 870 O O . LEU A 1 106 ? -8.609 11.299 -0.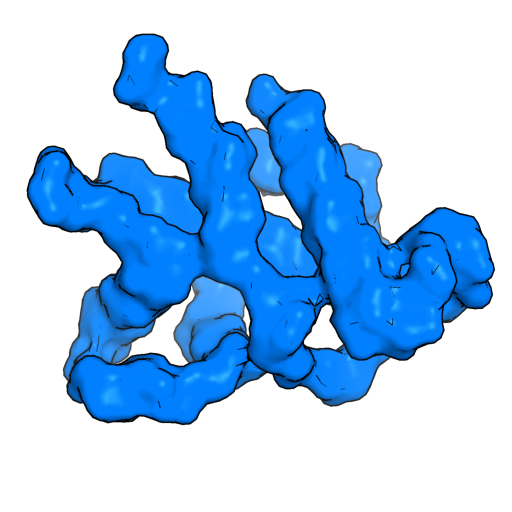624 1.00 92.38 106 LEU A O 1
ATOM 874 N N . PRO A 1 107 ? -6.922 10.720 0.740 1.00 90.25 107 PRO A N 1
ATOM 875 C CA . PRO A 1 107 ? -6.744 12.073 1.264 1.00 90.25 107 PRO A CA 1
ATOM 876 C C . PRO A 1 107 ? -6.496 13.111 0.156 1.00 90.25 107 PRO A C 1
ATOM 878 O O . PRO A 1 107 ? -5.770 12.848 -0.802 1.00 90.25 107 PRO A O 1
ATOM 881 N N . GLN A 1 108 ? -7.001 14.341 0.312 1.00 90.69 108 GLN A N 1
ATOM 882 C CA . GLN A 1 108 ? -6.868 15.396 -0.714 1.00 90.69 108 GLN A CA 1
ATOM 883 C C . GLN A 1 108 ? -5.415 15.678 -1.135 1.00 90.69 108 GLN A C 1
ATOM 885 O O . GLN A 1 108 ? -5.143 15.896 -2.313 1.00 90.69 108 GLN A O 1
ATOM 890 N N . ALA A 1 109 ? -4.470 15.650 -0.191 1.00 88.06 109 ALA A N 1
ATOM 891 C CA . ALA A 1 109 ? -3.052 15.845 -0.496 1.00 88.06 109 ALA A CA 1
ATOM 892 C C . ALA A 1 109 ? -2.484 14.722 -1.383 1.00 88.06 109 ALA A C 1
ATOM 894 O O . ALA A 1 109 ? -1.672 14.980 -2.268 1.00 88.06 109 ALA A O 1
ATOM 895 N N . VAL A 1 110 ? -2.950 13.489 -1.172 1.00 91.12 110 VAL A N 1
ATOM 896 C CA . VAL A 1 110 ? -2.578 12.307 -1.961 1.00 91.12 110 VAL A CA 1
ATOM 897 C C . VAL A 1 110 ? -3.186 12.414 -3.353 1.00 91.12 110 VAL A C 1
ATOM 899 O O . VAL A 1 110 ? -2.479 12.248 -4.340 1.00 91.12 110 VAL A O 1
ATOM 902 N N . GLN A 1 111 ? -4.465 12.791 -3.450 1.00 93.88 111 GLN A N 1
ATOM 903 C CA . GLN A 1 111 ? -5.124 13.053 -4.731 1.00 93.88 111 GLN A CA 1
ATOM 904 C C . GLN A 1 111 ? -4.389 14.120 -5.557 1.00 93.88 111 GLN A C 1
ATOM 906 O O . GLN A 1 111 ? -4.244 13.968 -6.770 1.00 93.88 111 GLN A O 1
ATOM 911 N N . GLY A 1 112 ? -3.931 15.197 -4.908 1.00 93.31 112 GLY A N 1
ATOM 912 C CA . GLY A 1 112 ? -3.122 16.241 -5.538 1.00 93.31 112 GLY A CA 1
ATOM 913 C C . GLY A 1 112 ? -1.816 15.685 -6.102 1.00 93.31 112 GLY A C 1
ATOM 914 O O . GLY A 1 112 ? -1.558 15.832 -7.294 1.00 93.31 112 GLY A O 1
ATOM 915 N N . TYR A 1 113 ? -1.059 14.955 -5.278 1.00 93.38 113 TYR A N 1
ATOM 916 C CA . TYR A 1 113 ? 0.194 14.323 -5.698 1.00 93.38 113 TYR A CA 1
ATOM 917 C C . TYR A 1 113 ? -0.008 13.338 -6.863 1.00 93.38 113 TYR A C 1
ATOM 919 O O . TYR A 1 113 ? 0.726 13.374 -7.849 1.00 93.38 113 TYR A O 1
ATOM 927 N N . LEU A 1 114 ? -1.036 12.489 -6.801 1.00 92.81 114 LEU A N 1
ATOM 928 C CA . LEU A 1 114 ? -1.363 11.541 -7.869 1.00 92.81 114 LEU A CA 1
ATOM 929 C C . LEU A 1 114 ? -1.697 12.252 -9.190 1.00 92.81 114 LEU A C 1
ATOM 931 O O . LEU A 1 114 ? -1.230 11.832 -10.249 1.00 92.81 114 LEU A O 1
ATOM 935 N N . LYS A 1 115 ? -2.478 13.342 -9.150 1.00 93.94 115 LYS A N 1
ATOM 936 C CA . LYS A 1 115 ? -2.812 14.156 -10.336 1.00 93.94 115 LYS A CA 1
ATOM 937 C C . LYS A 1 115 ? -1.575 14.790 -10.967 1.00 93.94 115 LYS A C 1
ATOM 939 O O . LYS A 1 115 ? -1.430 14.739 -12.186 1.00 93.94 115 LYS A O 1
ATOM 944 N N . GLU A 1 116 ? -0.682 15.342 -10.150 1.00 92.31 116 GLU A N 1
ATOM 945 C CA . GLU A 1 116 ? 0.594 15.911 -10.607 1.00 92.31 116 GLU A CA 1
ATOM 946 C C . GLU A 1 116 ? 1.487 14.862 -11.287 1.00 92.31 116 GLU A C 1
ATOM 948 O O . GLU A 1 116 ? 2.217 15.190 -12.218 1.00 92.31 116 GLU A O 1
ATOM 953 N N . ASN A 1 117 ? 1.374 13.594 -10.878 1.00 89.75 117 ASN A N 1
ATOM 954 C CA . ASN A 1 117 ? 2.137 12.475 -11.431 1.00 89.75 117 ASN A CA 1
ATOM 955 C C . ASN A 1 117 ? 1.380 11.674 -12.510 1.00 89.75 117 ASN A C 1
ATOM 957 O O . ASN A 1 117 ? 1.855 10.629 -12.934 1.00 89.75 117 ASN A O 1
ATOM 961 N N . HIS A 1 118 ? 0.239 12.164 -13.010 1.00 89.44 118 HIS A N 1
ATOM 962 C CA . HIS A 1 118 ? -0.524 11.534 -14.101 1.00 89.44 118 HIS A CA 1
ATOM 963 C C . HIS A 1 118 ? -0.996 10.092 -13.825 1.00 89.44 118 HIS A C 1
ATOM 965 O O . HIS A 1 118 ? -0.914 9.226 -14.702 1.00 89.44 118 HIS A O 1
ATOM 971 N N . TRP A 1 119 ? -1.521 9.839 -12.621 1.00 86.81 119 TRP A N 1
ATOM 972 C CA . TRP A 1 119 ? -2.055 8.528 -12.211 1.00 86.81 119 TRP A CA 1
ATOM 973 C C . TRP A 1 119 ? -3.105 7.927 -13.165 1.00 86.81 119 TRP A C 1
ATOM 975 O O . TRP A 1 119 ? -3.265 6.711 -13.232 1.00 86.81 119 TRP A O 1
ATOM 985 N N . ASP A 1 120 ? -3.820 8.771 -13.909 1.00 86.38 120 ASP A N 1
ATOM 986 C CA . ASP A 1 120 ? -4.913 8.422 -14.817 1.00 86.38 120 ASP A CA 1
ATOM 987 C C . ASP A 1 120 ? -4.437 7.842 -16.160 1.00 86.38 120 ASP A C 1
ATOM 989 O O . ASP A 1 120 ? -5.240 7.325 -16.937 1.00 86.38 120 ASP A O 1
ATOM 993 N N . LYS A 1 121 ? -3.126 7.855 -16.429 1.00 84.75 121 LYS A N 1
ATOM 994 C CA . LYS A 1 121 ? -2.514 7.274 -17.638 1.00 84.75 121 LYS A CA 1
ATOM 995 C C . LYS A 1 121 ? -2.174 5.786 -17.485 1.00 84.75 121 LYS A C 1
ATOM 997 O O . LYS A 1 121 ? -1.174 5.306 -18.031 1.00 84.75 121 LYS A O 1
ATOM 1002 N N . PHE A 1 122 ? -2.998 5.051 -16.741 1.00 78.75 122 PHE A N 1
ATOM 1003 C CA . PHE A 1 122 ? -2.822 3.616 -16.544 1.00 78.75 122 PHE A CA 1
ATOM 1004 C C . PHE A 1 122 ? -2.821 2.891 -17.897 1.00 78.75 122 PHE A C 1
ATOM 1006 O O . PHE A 1 122 ? -3.748 3.031 -18.693 1.00 78.75 122 PHE A O 1
ATOM 1013 N N . SER A 1 123 ? -1.763 2.132 -18.169 1.00 83.19 123 SER A N 1
ATOM 1014 C CA . SER A 1 123 ? -1.537 1.518 -19.488 1.00 83.19 123 SER A CA 1
ATOM 1015 C C . SER A 1 123 ? -0.929 0.118 -19.427 1.00 83.19 123 SER A C 1
ATOM 1017 O O . SER A 1 123 ? -1.217 -0.693 -20.301 1.00 83.19 123 SER A O 1
ATOM 1019 N N . SER A 1 124 ? -0.121 -0.187 -18.407 1.00 87.81 124 SER A N 1
ATOM 1020 C CA . SER A 1 124 ? 0.559 -1.480 -18.247 1.00 87.81 124 SER A CA 1
ATOM 1021 C C . SER A 1 124 ? 0.831 -1.767 -16.764 1.00 87.81 124 SER A C 1
ATOM 1023 O O . SER A 1 124 ? 1.093 -0.846 -15.991 1.00 87.81 124 SER A O 1
ATOM 1025 N N . THR A 1 125 ? 0.768 -3.027 -16.339 1.00 89.25 125 THR A N 1
ATOM 1026 C CA . THR A 1 125 ? 1.104 -3.475 -14.973 1.00 89.25 125 THR A CA 1
ATOM 1027 C C . THR A 1 125 ? 1.859 -4.802 -15.039 1.00 89.25 125 THR A C 1
ATOM 1029 O O . THR A 1 125 ? 1.828 -5.486 -16.058 1.00 89.25 125 THR A O 1
ATOM 1032 N N . PHE A 1 126 ? 2.540 -5.171 -13.955 1.00 91.19 126 PHE A N 1
ATOM 1033 C CA . PHE A 1 126 ? 2.956 -6.557 -13.746 1.00 91.19 126 PHE A CA 1
ATOM 1034 C C . PHE A 1 126 ? 1.723 -7.458 -13.590 1.00 91.19 126 PHE A C 1
ATOM 1036 O O . PHE A 1 126 ? 0.739 -7.033 -12.972 1.00 91.19 126 PHE A O 1
ATOM 1043 N N . ASP A 1 127 ? 1.808 -8.682 -14.116 1.00 89.50 127 ASP A N 1
ATOM 1044 C CA . ASP A 1 127 ? 0.734 -9.688 -14.073 1.00 89.50 127 ASP A CA 1
ATOM 1045 C C . ASP A 1 127 ? 0.469 -10.217 -12.656 1.00 89.50 127 ASP A C 1
ATOM 1047 O O . ASP A 1 127 ? -0.616 -10.709 -12.353 1.00 89.50 127 ASP A O 1
ATOM 1051 N N . ASP A 1 128 ? 1.459 -10.107 -11.774 1.00 93.19 128 ASP A N 1
ATOM 1052 C CA . ASP A 1 128 ? 1.432 -10.590 -10.402 1.00 93.19 128 ASP A CA 1
ATOM 1053 C C . ASP A 1 128 ? 1.716 -9.465 -9.398 1.00 93.19 128 ASP A C 1
ATOM 1055 O O . ASP A 1 128 ? 2.191 -8.372 -9.729 1.00 93.19 128 ASP A O 1
ATOM 1059 N N . LEU A 1 129 ? 1.442 -9.745 -8.127 1.00 93.94 129 LEU A N 1
ATOM 1060 C CA . LEU A 1 129 ? 1.798 -8.902 -6.995 1.00 93.94 129 LEU A CA 1
ATOM 1061 C C . LEU A 1 129 ? 2.418 -9.761 -5.913 1.00 93.94 129 LEU A C 1
ATOM 1063 O O . LEU A 1 129 ? 1.786 -10.677 -5.393 1.00 93.94 129 LEU A O 1
ATOM 1067 N N . THR A 1 130 ? 3.668 -9.448 -5.589 1.00 94.25 130 THR A N 1
ATOM 1068 C CA . THR A 1 130 ? 4.414 -10.202 -4.589 1.00 94.25 130 THR A CA 1
ATOM 1069 C C . THR A 1 130 ? 4.438 -9.426 -3.281 1.00 94.25 130 THR A C 1
ATOM 1071 O O . THR A 1 130 ? 4.638 -8.212 -3.265 1.00 94.25 130 THR A O 1
ATOM 1074 N N . ASP A 1 131 ? 4.305 -10.132 -2.161 1.00 95.38 131 ASP A N 1
ATOM 1075 C CA . ASP A 1 131 ? 4.440 -9.547 -0.822 1.00 95.38 131 ASP A CA 1
ATOM 1076 C C . ASP A 1 131 ? 5.776 -8.822 -0.629 1.00 95.38 131 ASP A C 1
ATOM 1078 O O . ASP A 1 131 ? 5.870 -7.868 0.140 1.00 95.38 131 ASP A O 1
ATOM 1082 N N . GLN A 1 132 ? 6.812 -9.264 -1.346 1.00 95.94 132 GLN A N 1
ATOM 1083 C CA . GLN A 1 132 ? 8.129 -8.655 -1.292 1.00 95.94 132 GLN A CA 1
ATOM 1084 C C . GLN A 1 132 ? 8.172 -7.271 -1.919 1.00 95.94 132 GLN A C 1
ATOM 1086 O O . GLN A 1 132 ? 9.158 -6.606 -1.663 1.00 95.94 132 GLN A O 1
ATOM 1091 N N . GLU A 1 133 ? 7.173 -6.805 -2.680 1.00 95.75 133 GLU A N 1
ATOM 1092 C CA . GLU A 1 133 ? 7.139 -5.457 -3.281 1.00 95.75 133 GLU A CA 1
ATOM 1093 C C . GLU A 1 133 ? 6.667 -4.363 -2.322 1.00 95.75 133 GLU A C 1
ATOM 1095 O O . GLU A 1 133 ? 7.056 -3.207 -2.493 1.00 95.75 133 GLU A O 1
ATOM 1100 N N . TRP A 1 134 ? 5.983 -4.721 -1.232 1.00 96.81 134 TRP A N 1
ATOM 1101 C CA . TRP A 1 134 ? 5.625 -3.781 -0.166 1.00 96.81 134 TRP A CA 1
ATOM 1102 C C . TRP A 1 134 ? 6.492 -3.951 1.087 1.00 96.81 134 TRP A C 1
ATOM 1104 O O . TRP A 1 134 ? 6.728 -5.064 1.561 1.00 96.81 134 TRP A O 1
ATOM 1114 N N . ASP A 1 135 ? 6.982 -2.834 1.625 1.00 95.88 135 ASP A N 1
ATOM 1115 C CA . ASP A 1 135 ? 7.540 -2.767 2.975 1.00 95.88 135 ASP A CA 1
ATOM 1116 C C . ASP A 1 135 ? 6.555 -1.998 3.856 1.00 95.88 135 ASP A C 1
ATOM 1118 O O . ASP A 1 135 ? 6.433 -0.781 3.701 1.00 95.88 135 ASP A O 1
ATOM 1122 N N . PRO A 1 136 ? 5.876 -2.675 4.797 1.00 93.06 136 PRO A N 1
ATOM 1123 C CA . PRO A 1 136 ? 4.865 -2.040 5.630 1.00 93.06 136 PRO A CA 1
ATOM 1124 C C . PRO A 1 136 ? 5.386 -0.882 6.487 1.00 93.06 136 PRO A C 1
ATOM 1126 O O . PRO A 1 136 ? 4.592 -0.074 6.963 1.00 93.06 136 PRO A O 1
ATOM 1129 N N . MET A 1 137 ? 6.695 -0.810 6.737 1.00 92.69 137 MET A N 1
ATOM 1130 C CA . MET A 1 137 ? 7.284 0.223 7.589 1.00 92.69 137 MET A CA 1
ATOM 1131 C C . MET A 1 137 ? 7.718 1.460 6.805 1.00 92.69 137 MET A C 1
ATOM 1133 O O . MET A 1 137 ? 7.946 2.504 7.420 1.00 92.69 137 MET A O 1
ATOM 1137 N N . LEU A 1 138 ? 7.801 1.365 5.475 1.00 90.56 138 LEU A N 1
ATOM 1138 C CA . LEU A 1 138 ? 8.323 2.419 4.611 1.00 90.56 138 LEU A CA 1
ATOM 1139 C C . LEU A 1 138 ? 7.452 3.675 4.723 1.00 90.56 138 LEU A C 1
ATOM 1141 O O . LEU A 1 138 ? 7.935 4.702 5.197 1.00 90.56 138 LEU A O 1
ATOM 1145 N N . GLY A 1 139 ? 6.140 3.566 4.483 1.00 83.88 139 GLY A N 1
ATOM 1146 C CA . GLY A 1 139 ? 5.203 4.671 4.717 1.00 83.88 139 GLY A CA 1
ATOM 1147 C C . GLY A 1 139 ? 5.280 5.240 6.140 1.00 83.88 139 GLY A C 1
ATOM 1148 O O . GLY A 1 139 ? 5.327 6.453 6.334 1.00 83.88 139 GL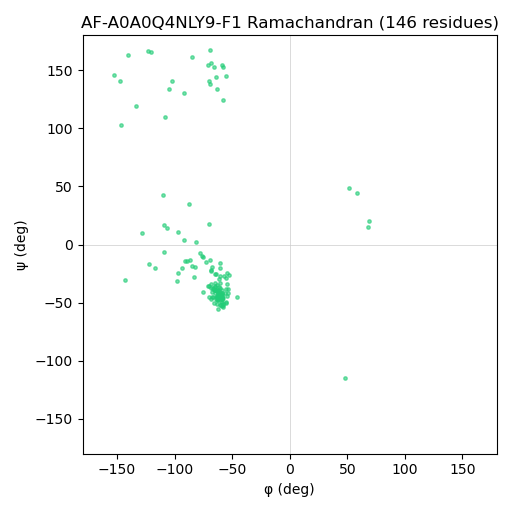Y A O 1
ATOM 1149 N N . ASN A 1 140 ? 5.389 4.388 7.165 1.00 86.75 140 ASN A N 1
ATOM 1150 C CA . ASN A 1 140 ? 5.454 4.870 8.550 1.00 86.75 140 ASN A CA 1
ATOM 1151 C C . ASN A 1 140 ? 6.688 5.736 8.826 1.00 86.75 140 ASN A C 1
ATOM 1153 O O . ASN A 1 140 ? 6.579 6.690 9.593 1.00 86.75 140 ASN A O 1
ATOM 1157 N N . GLY A 1 141 ? 7.832 5.442 8.202 1.00 80.94 141 GLY A N 1
ATOM 1158 C CA . GLY A 1 141 ? 9.042 6.259 8.315 1.00 80.94 141 GLY A CA 1
ATOM 1159 C C . GLY A 1 141 ? 8.851 7.692 7.811 1.00 80.94 141 GLY A C 1
ATOM 1160 O O . GLY A 1 141 ? 9.400 8.625 8.394 1.00 80.94 141 GLY A O 1
ATOM 1161 N N . HIS A 1 142 ? 8.012 7.884 6.791 1.00 83.50 142 HIS A N 1
ATOM 1162 C CA . HIS A 1 142 ? 7.727 9.197 6.202 1.00 83.50 142 HIS A CA 1
ATOM 1163 C C . HIS A 1 142 ? 6.657 9.990 6.972 1.00 83.50 142 HIS A C 1
ATOM 1165 O O . HIS A 1 142 ? 6.699 11.228 6.993 1.00 83.50 142 HIS A O 1
ATOM 1171 N N . PHE A 1 143 ? 5.729 9.305 7.650 1.00 80.31 143 PHE A N 1
ATOM 1172 C CA . PHE A 1 143 ? 4.610 9.939 8.365 1.00 80.31 143 PHE A CA 1
ATOM 1173 C C . PHE A 1 143 ? 4.831 10.121 9.885 1.00 80.31 143 PHE A C 1
ATOM 1175 O O . PHE A 1 143 ? 4.393 11.127 10.451 1.00 80.31 143 PHE A O 1
ATOM 1182 N N . ASP A 1 144 ? 5.581 9.235 10.559 1.00 69.06 144 ASP A N 1
ATOM 1183 C CA . ASP A 1 144 ? 5.776 9.276 12.025 1.00 69.06 144 ASP A CA 1
ATOM 1184 C C . ASP A 1 144 ? 6.767 10.379 12.494 1.00 69.06 144 ASP A C 1
ATOM 1186 O O . ASP A 1 144 ? 6.835 10.675 13.690 1.00 69.06 144 ASP A O 1
ATOM 1190 N N . LEU A 1 145 ? 7.504 11.056 11.596 1.00 53.03 145 LEU A N 1
ATOM 1191 C CA . LEU A 1 145 ? 8.489 12.115 11.929 1.00 53.03 145 LEU A CA 1
ATOM 1192 C C . LEU A 1 145 ? 7.876 13.435 12.453 1.00 53.03 145 LEU A C 1
ATOM 1194 O O . LEU A 1 145 ? 8.525 14.481 12.439 1.00 53.03 145 LEU A O 1
ATOM 1198 N N . THR A 1 146 ? 6.622 13.407 12.899 1.00 44.38 146 THR A N 1
ATOM 1199 C CA . THR A 1 146 ? 5.851 14.583 13.335 1.00 44.38 146 THR A CA 1
ATOM 1200 C C . THR A 1 146 ? 5.218 14.434 14.723 1.00 44.38 146 THR A C 1
ATOM 1202 O O . THR A 1 146 ? 4.441 15.292 15.125 1.00 44.38 146 THR A O 1
ATOM 1205 N N . GLN A 1 147 ? 5.568 13.391 15.489 1.00 42.16 147 GLN A N 1
ATOM 1206 C CA . GLN A 1 147 ? 5.169 13.255 16.903 1.00 42.16 147 GLN A CA 1
ATOM 1207 C C . GLN A 1 147 ? 6.340 13.411 17.893 1.00 42.16 147 GLN A C 1
ATOM 1209 O O . GLN A 1 147 ? 6.451 12.659 18.864 1.00 42.16 147 GLN A O 1
ATOM 1214 N N . ARG A 1 148 ? 7.223 14.387 17.661 1.00 35.28 148 ARG A N 1
ATOM 1215 C CA . ARG A 1 148 ? 8.128 14.917 18.690 1.00 35.28 148 ARG A CA 1
ATOM 1216 C C . ARG A 1 148 ? 8.117 16.432 18.677 1.00 35.28 148 ARG A C 1
ATOM 1218 O O . ARG A 1 148 ? 8.165 16.988 17.559 1.00 35.28 148 ARG A O 1
#

Solvent-accessible surface area (backbone atoms only — not comparable to full-atom values): 8626 Å² total; per-residue (Å²): 110,70,66,52,53,49,52,51,45,49,53,42,27,45,41,34,21,50,67,71,72,38,95,42,60,85,77,49,58,74,67,58,36,44,18,38,51,51,51,25,51,54,54,47,50,48,39,54,51,41,50,58,48,24,79,77,68,42,47,102,89,44,65,40,63,36,61,49,26,54,49,50,50,49,35,72,75,69,65,56,52,72,67,62,58,73,68,50,50,56,53,56,49,50,61,74,42,45,84,64,69,37,68,91,69,45,57,70,7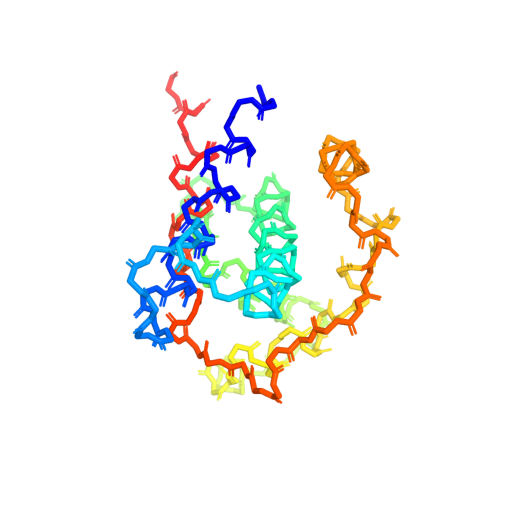0,55,46,50,53,39,58,78,68,51,65,87,69,76,81,54,65,67,97,70,70,58,58,78,50,60,60,50,58,57,50,45,65,68,63,63,83,71,82,123

pLDDT: mean 89.88, std 10.77, range [35.28, 98.31]

Radius of gyration: 15.24 Å; Cα contacts (8 Å, |Δi|>4): 141; chains: 1; bounding box: 34×34×45 Å

Foldseek 3Di:
DLVLLVVLLLVLLQQLCVVVVHPGLVPDDPQVVLQSNLVSLLQSLVLQLLLVQQVVPPDPVGSCFFLSSLLVVCCVVPVDDSVVSVPDFPVRSCVSCVVCSPLVNGDPVSNVSCVVVPNVPRDHHDPDDHSSSDDRRSSVVSNVPPPD

Nearest PDB structures (foldseek):
  1wwp-assembly1_B  TM=2.718E-01  e=3.816E+00  Thermus thermophilus HB8
  7ae9-assembly2_D  TM=2.685E-01  e=8.684E+00  Aphanizomenon flos-aquae 2012/KM1/D3
  7amv-assembly1_I  TM=2.285E-01  e=7.070E+00  Vaccinia virus GLV-1h68
  1ih5-assembly1_A  TM=1.832E-01  e=9.142E+00  Homo sapiens

Sequence (148 aa):
MTQRLGDLFQEIKDRIAKVRGLTNAEDVEPDDRIKIHNRAFLLFSLDCLLDEYRTKNASLYSALRGRDALHHLLLKKYGWTLYEIRSLTLADSLFAIQDELVFDKLPQAVQGYLKENHWDKFSSTFDDLTDQEWDPMLGNGHFDLTQR